Protein AF-A0A972JUR4-F1 (afdb_monomer_lite)

Foldseek 3Di:
DDDDDDLVLLLVLQVVQCVVQNLVSRALVSSCVSSVHDSVVVCVPQNHSVSSVVD

Structure (mmCIF, N/CA/C/O backbone):
data_AF-A0A972JUR4-F1
#
_entry.id   AF-A0A972JUR4-F1
#
loop_
_atom_site.group_PDB
_atom_site.id
_atom_site.type_symbol
_atom_site.label_atom_id
_atom_site.label_alt_id
_atom_site.label_comp_id
_atom_site.label_asym_id
_atom_site.label_entity_id
_atom_site.label_seq_id
_atom_site.pdbx_PDB_ins_code
_atom_site.Cartn_x
_atom_site.Cartn_y
_atom_site.Cartn_z
_atom_site.occupancy
_atom_site.B_iso_or_equiv
_atom_site.auth_seq_id
_atom_site.auth_comp_id
_atom_site.auth_asym_id
_atom_site.auth_atom_id
_atom_site.pdbx_PDB_model_num
ATOM 1 N N . MET A 1 1 ? -2.588 8.815 16.509 1.00 45.19 1 MET A N 1
ATOM 2 C CA . MET A 1 1 ? -2.964 7.461 16.968 1.00 45.19 1 MET A CA 1
ATOM 3 C C . MET A 1 1 ? -2.454 6.488 15.919 1.00 45.19 1 MET A C 1
ATOM 5 O O . MET A 1 1 ? -2.891 6.592 14.784 1.00 45.19 1 MET A O 1
ATOM 9 N N . PHE A 1 2 ? -1.465 5.644 16.226 1.00 54.72 2 PHE A N 1
ATOM 10 C CA . PHE A 1 2 ? -0.998 4.636 15.269 1.00 54.72 2 PHE A CA 1
ATOM 11 C C . PHE A 1 2 ? -2.008 3.486 15.269 1.00 54.72 2 PHE A C 1
ATOM 13 O O . PHE A 1 2 ? -2.145 2.782 16.268 1.00 54.72 2 PHE A O 1
ATOM 20 N N . ARG A 1 3 ? -2.771 3.343 14.182 1.00 68.81 3 ARG A N 1
ATOM 21 C CA . ARG A 1 3 ? -3.635 2.182 13.958 1.00 68.81 3 ARG A CA 1
ATOM 22 C C . ARG A 1 3 ? -2.724 0.961 13.815 1.00 68.81 3 ARG A C 1
ATOM 24 O O . ARG A 1 3 ? -1.879 0.926 12.924 1.00 68.81 3 ARG A O 1
ATOM 31 N N . HIS A 1 4 ? -2.872 -0.023 14.695 1.00 69.00 4 HIS A N 1
ATOM 32 C CA . HIS A 1 4 ? -2.277 -1.334 14.462 1.00 69.00 4 HIS A CA 1
ATOM 33 C C . HIS A 1 4 ? -3.090 -2.030 13.370 1.00 69.00 4 HIS A C 1
ATOM 35 O O . HIS A 1 4 ? -4.264 -2.328 13.579 1.00 69.00 4 HIS A O 1
ATOM 41 N N . ILE A 1 5 ? -2.467 -2.236 12.212 1.00 78.50 5 ILE A N 1
ATOM 42 C CA . ILE A 1 5 ? -2.994 -3.054 11.121 1.00 78.50 5 ILE A CA 1
ATOM 43 C C . ILE A 1 5 ? -2.243 -4.392 11.113 1.00 78.50 5 ILE A C 1
ATOM 45 O O . ILE A 1 5 ? -1.022 -4.419 11.314 1.00 78.50 5 ILE A O 1
ATOM 49 N N . SER A 1 6 ? -2.957 -5.503 10.940 1.00 86.44 6 SER A N 1
ATOM 50 C CA . SER A 1 6 ? -2.332 -6.818 10.764 1.00 86.44 6 SER A CA 1
ATOM 51 C C . SER A 1 6 ? -1.869 -7.017 9.318 1.00 86.44 6 SER A C 1
ATOM 53 O O . SER A 1 6 ? -2.339 -6.340 8.404 1.00 86.44 6 SER A O 1
ATOM 55 N N . ASP A 1 7 ? -0.952 -7.960 9.095 1.00 85.06 7 ASP A N 1
ATOM 56 C CA . ASP A 1 7 ? -0.522 -8.313 7.733 1.00 85.06 7 ASP A CA 1
ATOM 57 C C . ASP A 1 7 ? -1.680 -8.818 6.880 1.00 85.06 7 ASP A C 1
ATOM 59 O O . ASP A 1 7 ? -1.815 -8.425 5.728 1.00 85.06 7 ASP A O 1
ATOM 63 N N . GLU A 1 8 ? -2.582 -9.589 7.477 1.00 85.38 8 GLU A N 1
ATOM 64 C CA . GLU A 1 8 ? -3.780 -10.100 6.815 1.00 85.38 8 GLU A CA 1
ATOM 65 C C . GLU A 1 8 ? -4.702 -8.975 6.314 1.00 85.38 8 GLU A C 1
ATOM 67 O O . GLU A 1 8 ? -5.245 -9.053 5.212 1.00 85.38 8 GLU A O 1
ATOM 72 N N . GLN A 1 9 ? -4.826 -7.876 7.066 1.00 86.75 9 GLN A N 1
ATOM 73 C CA . GLN A 1 9 ? -5.582 -6.701 6.623 1.00 86.75 9 GLN A CA 1
ATOM 74 C C . GLN A 1 9 ? -4.900 -5.982 5.453 1.00 86.75 9 GLN A C 1
ATOM 76 O O . GLN A 1 9 ? -5.584 -5.536 4.533 1.00 86.75 9 GLN A O 1
ATOM 81 N N . ILE A 1 10 ? -3.565 -5.898 5.459 1.00 85.81 10 ILE A N 1
ATOM 82 C CA . ILE A 1 10 ? -2.797 -5.315 4.349 1.00 85.81 10 ILE A CA 1
ATOM 83 C C . ILE A 1 10 ? -2.930 -6.183 3.092 1.00 85.81 10 ILE A C 1
ATOM 85 O O . ILE A 1 10 ? -3.132 -5.654 1.999 1.00 85.81 10 ILE A O 1
ATOM 89 N N . LEU A 1 11 ? -2.852 -7.508 3.234 1.00 87.12 11 LEU A N 1
ATOM 90 C CA . LEU A 1 11 ? -3.028 -8.454 2.131 1.00 87.12 11 LEU A CA 1
ATOM 91 C C . LEU A 1 11 ? -4.452 -8.397 1.569 1.00 87.12 11 LEU A C 1
ATOM 93 O O . LEU A 1 11 ? -4.626 -8.353 0.356 1.00 87.12 11 LEU A O 1
ATOM 97 N N . THR A 1 12 ? -5.464 -8.293 2.433 1.00 89.31 12 THR A N 1
ATOM 98 C CA . THR A 1 12 ? -6.863 -8.135 2.003 1.00 89.31 12 THR A CA 1
ATOM 99 C C . THR A 1 12 ? -7.043 -6.856 1.185 1.00 89.31 12 THR A C 1
ATOM 101 O O . THR A 1 12 ? -7.524 -6.912 0.057 1.00 89.31 12 THR A O 1
ATOM 104 N N . ALA A 1 13 ? -6.555 -5.717 1.685 1.00 88.75 13 ALA A N 1
ATOM 105 C CA . ALA A 1 13 ? -6.605 -4.453 0.950 1.00 88.75 13 ALA A CA 1
ATOM 106 C C . ALA A 1 13 ? -5.796 -4.496 -0.359 1.00 88.75 13 ALA A C 1
ATOM 108 O O . ALA A 1 13 ? -6.168 -3.865 -1.348 1.00 88.75 13 ALA A O 1
ATOM 109 N N . THR A 1 14 ? -4.695 -5.250 -0.384 1.00 87.75 14 THR A N 1
ATOM 110 C CA . THR A 1 14 ? -3.903 -5.490 -1.597 1.00 87.75 14 THR A CA 1
ATOM 111 C C . THR A 1 14 ? -4.716 -6.259 -2.634 1.00 87.75 14 THR A C 1
ATOM 113 O O . THR A 1 14 ? -4.780 -5.835 -3.787 1.00 87.75 14 THR A O 1
ATOM 116 N N . CYS A 1 15 ? -5.386 -7.340 -2.229 1.00 89.19 15 CYS A N 1
ATOM 117 C CA . CYS A 1 15 ? -6.291 -8.099 -3.087 1.00 89.19 15 CYS A CA 1
ATOM 118 C C . CYS A 1 15 ? -7.434 -7.230 -3.615 1.00 89.19 15 CYS A C 1
ATOM 120 O O . CYS A 1 15 ? -7.677 -7.238 -4.819 1.00 89.19 15 CYS A O 1
ATOM 122 N N . ASP A 1 16 ? -8.076 -6.431 -2.762 1.00 89.75 16 ASP A N 1
ATOM 123 C CA . ASP A 1 16 ? -9.169 -5.540 -3.170 1.00 89.75 16 ASP A CA 1
ATOM 124 C C . ASP A 1 16 ? -8.712 -4.541 -4.240 1.00 89.75 16 ASP A C 1
ATOM 126 O O . ASP A 1 16 ? -9.384 -4.337 -5.253 1.00 89.75 16 ASP A O 1
ATOM 130 N N . VAL A 1 17 ? -7.523 -3.961 -4.061 1.00 89.88 17 VAL A N 1
ATOM 131 C CA . VAL A 1 17 ? -6.928 -3.040 -5.032 1.00 89.88 17 VAL A CA 1
ATOM 132 C C . VAL A 1 17 ? -6.579 -3.751 -6.344 1.00 89.88 17 VAL A C 1
ATOM 134 O O . VAL A 1 17 ? -6.840 -3.200 -7.415 1.00 89.88 17 VAL A O 1
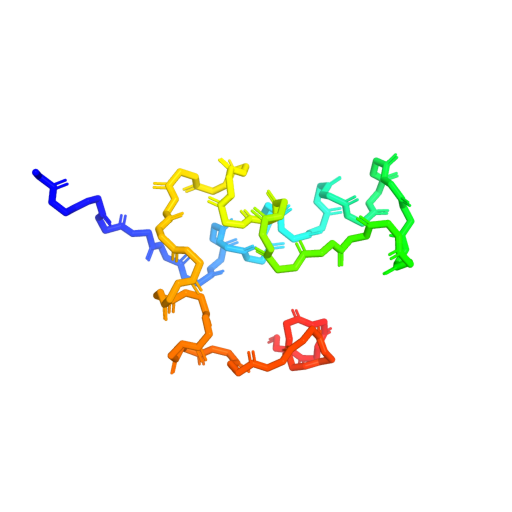ATOM 137 N N . ILE A 1 18 ? -6.051 -4.977 -6.287 1.00 88.56 18 ILE A N 1
ATOM 138 C CA . ILE A 1 18 ? -5.746 -5.786 -7.478 1.00 88.56 18 ILE A CA 1
ATOM 139 C C . ILE A 1 18 ? -7.012 -6.171 -8.233 1.00 88.56 18 ILE A C 1
ATOM 141 O O . ILE A 1 18 ? -7.036 -6.077 -9.459 1.00 88.56 18 ILE A O 1
ATOM 145 N N . VAL A 1 19 ? -8.069 -6.562 -7.529 1.00 89.69 19 VAL A N 1
ATOM 146 C CA . VAL A 1 19 ? -9.358 -6.897 -8.140 1.00 89.69 19 VAL A CA 1
ATOM 147 C C . VAL A 1 19 ? -9.989 -5.660 -8.785 1.00 89.69 19 VAL A C 1
ATOM 149 O O . VAL A 1 19 ? -10.525 -5.759 -9.886 1.00 89.69 19 VAL A O 1
ATOM 152 N N . ALA A 1 20 ? -9.890 -4.491 -8.147 1.00 88.75 20 ALA A N 1
ATOM 153 C CA . ALA A 1 20 ? -10.494 -3.258 -8.647 1.00 88.75 20 ALA A CA 1
ATOM 154 C C . ALA A 1 20 ? -9.715 -2.598 -9.801 1.00 88.75 20 ALA A C 1
ATOM 156 O O . ALA A 1 20 ? -10.325 -2.042 -10.713 1.00 88.75 20 ALA A O 1
ATOM 157 N N . HIS A 1 21 ? -8.379 -2.636 -9.772 1.00 87.75 21 HIS A N 1
ATOM 158 C CA . HIS A 1 21 ? -7.523 -1.863 -10.686 1.00 87.75 21 HIS A CA 1
ATOM 159 C C . HIS A 1 21 ? -6.596 -2.716 -11.562 1.00 87.75 21 HIS A C 1
ATOM 161 O O . HIS A 1 21 ? -5.868 -2.176 -12.398 1.00 87.75 21 HIS A O 1
ATOM 167 N N . GLY A 1 22 ? -6.597 -4.037 -11.381 1.00 84.50 22 GLY A N 1
ATOM 168 C CA . GLY A 1 22 ? -5.630 -4.938 -11.998 1.00 84.50 22 GLY A CA 1
ATOM 169 C C . GLY A 1 22 ? -4.224 -4.780 -11.412 1.00 84.50 22 GLY A C 1
ATOM 170 O O . GLY A 1 22 ? -3.887 -3.789 -10.758 1.00 84.50 22 GLY A O 1
ATOM 171 N N . TYR A 1 23 ? -3.353 -5.756 -11.670 1.00 81.31 23 TYR A N 1
ATOM 172 C CA . TYR A 1 23 ? -1.995 -5.779 -11.110 1.00 81.31 23 TYR A CA 1
ATOM 173 C C . TYR A 1 23 ? -1.149 -4.547 -11.487 1.00 81.31 23 TYR A C 1
ATOM 175 O O . TYR A 1 23 ? -0.310 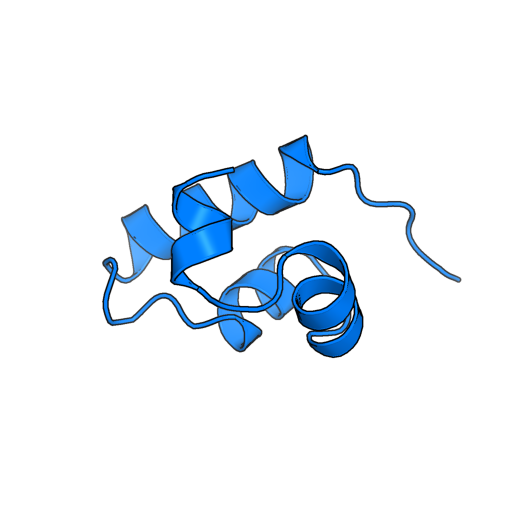-4.106 -10.699 1.00 81.31 23 TYR A O 1
ATOM 183 N N . GLU A 1 24 ? -1.353 -3.966 -12.673 1.00 82.06 24 GLU A N 1
ATOM 184 C CA . GLU A 1 24 ? -0.636 -2.754 -13.095 1.00 82.06 24 GLU A CA 1
ATOM 185 C C . GLU A 1 24 ? -1.132 -1.488 -12.388 1.00 82.06 24 GLU A C 1
ATOM 187 O O . GLU A 1 24 ? -0.305 -0.686 -11.954 1.00 82.06 24 GLU A O 1
ATOM 192 N N . GLY A 1 25 ? -2.448 -1.336 -12.193 1.00 82.00 25 GLY A N 1
ATOM 193 C CA . GLY A 1 25 ? -3.036 -0.196 -11.477 1.00 82.00 25 GLY A CA 1
ATOM 194 C C . GLY A 1 25 ? -2.862 -0.260 -9.954 1.00 82.00 25 GLY A C 1
ATOM 195 O O . GLY A 1 25 ? -3.042 0.738 -9.254 1.00 82.00 25 GLY A O 1
ATOM 196 N N . SER A 1 26 ? -2.461 -1.421 -9.439 1.00 84.44 26 SER A N 1
ATOM 197 C CA . SER A 1 26 ? -2.231 -1.672 -8.017 1.00 84.44 26 SER A CA 1
ATOM 198 C C . SER A 1 26 ? -0.908 -1.086 -7.545 1.00 84.44 26 SER A C 1
ATOM 200 O O . SER A 1 26 ? 0.121 -1.760 -7.523 1.00 84.44 26 SER A O 1
ATOM 202 N N . THR A 1 27 ? -0.904 0.189 -7.171 1.00 85.69 27 THR A N 1
ATOM 203 C CA . THR A 1 27 ? 0.288 0.829 -6.597 1.00 85.69 27 THR A CA 1
ATOM 204 C C . THR A 1 27 ? 0.334 0.659 -5.080 1.00 85.69 27 THR A C 1
ATOM 206 O O . THR A 1 27 ? -0.700 0.639 -4.413 1.00 85.69 27 THR A O 1
ATOM 209 N N . THR A 1 28 ? 1.541 0.595 -4.511 1.00 84.12 28 THR A N 1
ATOM 210 C CA . THR A 1 28 ? 1.770 0.588 -3.051 1.00 84.12 28 THR A CA 1
ATOM 211 C C . THR A 1 28 ? 1.079 1.758 -2.358 1.00 84.12 28 THR A C 1
ATOM 213 O O . THR A 1 28 ? 0.515 1.598 -1.279 1.00 84.12 28 THR A O 1
ATOM 216 N N . LYS A 1 29 ? 1.037 2.917 -3.017 1.00 86.62 29 LYS A N 1
ATOM 217 C CA . LYS A 1 29 ? 0.323 4.109 -2.561 1.00 86.62 29 LYS A CA 1
ATOM 218 C C . LYS A 1 29 ? -1.184 3.896 -2.445 1.00 86.62 29 LYS A C 1
ATOM 220 O O . LYS A 1 29 ? -1.794 4.336 -1.471 1.00 86.62 29 LYS A O 1
ATOM 225 N N . LEU A 1 30 ? -1.788 3.229 -3.427 1.00 87.44 30 LEU A N 1
ATOM 226 C CA . LEU A 1 30 ? -3.223 2.964 -3.433 1.00 87.44 30 LEU A CA 1
ATOM 227 C C . LEU A 1 30 ? -3.586 1.959 -2.337 1.00 87.44 30 LEU A C 1
ATOM 229 O O . LEU A 1 30 ? -4.495 2.216 -1.562 1.00 87.44 30 LEU A O 1
ATOM 233 N N . ILE A 1 31 ? -2.791 0.897 -2.191 1.00 86.00 31 ILE A N 1
ATOM 234 C CA . ILE A 1 31 ? -2.935 -0.096 -1.116 1.00 86.00 31 ILE A CA 1
ATOM 235 C C . ILE A 1 31 ? -2.811 0.565 0.258 1.00 86.00 31 ILE A C 1
ATOM 237 O O . ILE A 1 31 ? -3.648 0.334 1.127 1.00 86.00 31 ILE A O 1
ATOM 241 N N . ALA A 1 32 ? -1.803 1.417 0.455 1.00 87.62 32 ALA A N 1
ATOM 242 C CA . ALA A 1 32 ? -1.616 2.147 1.704 1.00 87.62 32 ALA A CA 1
ATOM 243 C C . ALA A 1 32 ? -2.814 3.057 2.018 1.00 87.62 32 ALA A C 1
ATOM 245 O O . ALA A 1 32 ? -3.275 3.091 3.156 1.00 87.62 32 ALA A O 1
ATOM 246 N N . THR A 1 33 ? -3.365 3.718 0.995 1.00 88.00 33 THR A N 1
ATOM 247 C CA . THR A 1 33 ? -4.559 4.567 1.121 1.00 88.00 33 THR A CA 1
ATOM 248 C C . THR A 1 33 ? -5.799 3.747 1.486 1.00 88.00 33 THR A C 1
ATOM 250 O O . THR A 1 33 ? -6.501 4.099 2.427 1.00 88.00 33 THR A O 1
ATOM 253 N N . THR A 1 34 ? -6.042 2.624 0.801 1.00 86.75 34 THR A N 1
ATOM 254 C CA . THR A 1 34 ? -7.151 1.696 1.094 1.00 86.75 34 THR A CA 1
ATOM 255 C C . THR A 1 34 ? -7.030 1.086 2.491 1.00 86.75 34 THR A C 1
ATOM 257 O O . THR A 1 34 ? -8.029 0.859 3.166 1.00 86.75 34 THR A O 1
ATOM 260 N N . SER A 1 35 ? -5.799 0.858 2.943 1.00 84.94 35 SER A N 1
ATOM 261 C CA . SER A 1 35 ? -5.485 0.290 4.256 1.00 84.94 35 SER A CA 1
ATOM 262 C C . SER A 1 35 ? -5.443 1.331 5.385 1.00 84.94 35 SER A C 1
ATOM 264 O O . SER A 1 35 ? -5.190 0.961 6.529 1.00 84.94 35 SER A O 1
ATOM 266 N N . ASP A 1 36 ? -5.643 2.620 5.084 1.00 84.75 36 ASP A N 1
ATOM 267 C CA . ASP A 1 36 ? -5.503 3.741 6.028 1.00 84.75 36 ASP A CA 1
ATOM 268 C C . ASP A 1 36 ? -4.152 3.739 6.782 1.00 84.75 36 ASP A C 1
ATOM 270 O O . ASP A 1 36 ? -4.060 3.977 7.990 1.00 84.75 36 ASP A O 1
ATOM 274 N N . ILE A 1 37 ? -3.067 3.432 6.061 1.00 85.94 37 ILE A N 1
ATOM 275 C CA . ILE A 1 37 ? -1.695 3.463 6.581 1.00 85.94 37 ILE A CA 1
ATOM 276 C C . ILE A 1 37 ? -0.788 4.345 5.732 1.00 85.94 37 ILE A C 1
ATOM 278 O O . ILE A 1 37 ? -1.054 4.661 4.577 1.00 85.94 37 ILE A O 1
ATOM 282 N N . ASN A 1 38 ? 0.355 4.715 6.305 1.00 86.38 38 ASN A N 1
ATOM 283 C CA . ASN A 1 38 ? 1.388 5.410 5.556 1.00 86.38 38 ASN A CA 1
ATOM 284 C C . ASN A 1 38 ? 2.074 4.445 4.574 1.00 86.38 38 ASN A C 1
ATOM 286 O O . ASN A 1 38 ? 2.485 3.349 4.961 1.00 86.38 38 ASN A O 1
ATOM 290 N N . GLU A 1 39 ? 2.270 4.882 3.329 1.00 86.25 39 GLU A N 1
ATOM 291 C CA . GLU A 1 39 ? 3.015 4.136 2.310 1.00 86.25 39 GLU A CA 1
ATOM 292 C C . GLU A 1 39 ? 4.418 3.737 2.795 1.00 86.25 39 GLU A C 1
ATOM 294 O O . GLU A 1 39 ? 4.878 2.635 2.511 1.00 86.25 39 GLU A O 1
ATOM 299 N N . VAL A 1 40 ? 5.067 4.566 3.620 1.00 85.19 40 VAL A N 1
ATOM 300 C CA . VAL A 1 40 ? 6.375 4.247 4.219 1.00 85.19 40 VAL A CA 1
ATOM 301 C C . VAL A 1 40 ? 6.305 3.020 5.136 1.00 85.19 40 VAL A C 1
ATOM 303 O O . VAL A 1 40 ? 7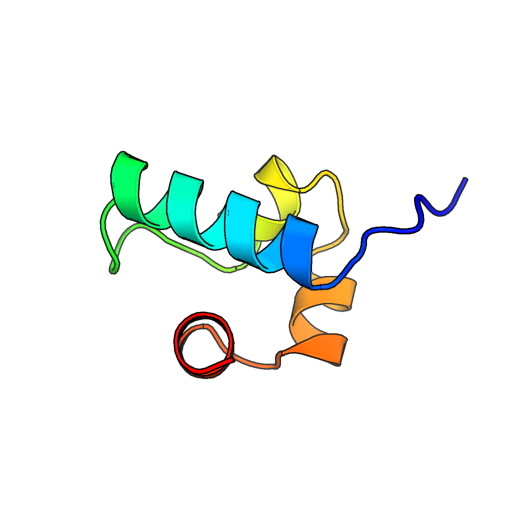.252 2.237 5.190 1.00 85.19 40 VAL A O 1
ATOM 306 N N . THR A 1 41 ? 5.192 2.821 5.848 1.00 84.81 41 THR A N 1
ATOM 307 C CA . THR A 1 41 ? 4.976 1.638 6.696 1.00 84.81 41 THR A CA 1
ATOM 308 C C . THR A 1 41 ? 4.853 0.378 5.844 1.00 84.81 41 THR A C 1
ATOM 310 O O . THR A 1 41 ? 5.458 -0.642 6.171 1.00 84.81 41 THR A O 1
ATOM 313 N N . LEU A 1 42 ? 4.133 0.470 4.724 1.00 81.69 42 LEU A N 1
ATOM 314 C CA . LEU A 1 42 ? 3.990 -0.613 3.753 1.00 81.69 42 LEU A CA 1
ATOM 315 C C . LEU A 1 42 ? 5.350 -0.964 3.119 1.00 81.69 42 LEU A C 1
ATOM 317 O O . LEU A 1 42 ? 5.755 -2.125 3.126 1.00 81.69 42 LEU A O 1
ATOM 321 N N . PHE A 1 43 ? 6.107 0.048 2.679 1.00 81.88 43 PHE A N 1
ATOM 322 C CA . PHE A 1 43 ? 7.459 -0.109 2.132 1.00 81.88 43 PHE A CA 1
ATOM 323 C C . PHE A 1 43 ? 8.441 -0.713 3.136 1.00 81.88 43 PHE A C 1
ATOM 325 O O . PHE A 1 43 ? 9.256 -1.552 2.770 1.00 81.88 43 PHE A O 1
ATOM 332 N N . ARG A 1 44 ? 8.379 -0.322 4.413 1.00 81.81 44 ARG A N 1
ATOM 333 C CA . ARG A 1 44 ? 9.244 -0.900 5.452 1.00 81.81 44 ARG A CA 1
ATOM 334 C C . ARG A 1 44 ? 8.980 -2.381 5.688 1.00 81.81 44 ARG A C 1
ATOM 336 O O . ARG A 1 44 ? 9.915 -3.097 6.027 1.00 81.81 44 ARG A O 1
ATOM 343 N N . LYS A 1 45 ? 7.722 -2.809 5.574 1.00 79.31 45 LYS A N 1
ATOM 344 C CA . LYS A 1 45 ? 7.303 -4.163 5.943 1.00 79.31 45 LYS A CA 1
ATOM 345 C C . LYS A 1 45 ? 7.400 -5.144 4.775 1.00 79.31 45 LYS A C 1
ATOM 347 O O . LYS A 1 45 ? 7.878 -6.254 4.966 1.00 79.31 45 LYS A O 1
ATOM 352 N N . PHE A 1 46 ? 7.025 -4.712 3.571 1.00 77.19 46 PHE A N 1
ATOM 353 C CA . PHE A 1 46 ? 6.988 -5.573 2.384 1.00 77.19 46 PHE A CA 1
ATOM 354 C C . PHE A 1 46 ? 7.997 -5.169 1.304 1.00 77.19 46 PHE A C 1
ATOM 356 O O . PHE A 1 46 ? 8.333 -5.963 0.430 1.00 77.19 46 PHE A O 1
ATOM 363 N N . GLY A 1 47 ? 8.549 -3.958 1.351 1.00 76.62 47 GLY A N 1
ATOM 364 C CA . GLY A 1 47 ? 9.454 -3.473 0.315 1.00 76.62 47 GLY A CA 1
ATOM 365 C C . GLY A 1 47 ? 8.688 -3.094 -0.947 1.00 76.62 47 GLY A C 1
ATOM 366 O O . GLY A 1 47 ? 8.112 -2.015 -1.018 1.00 76.62 47 GLY A O 1
ATOM 367 N N . ASN A 1 48 ? 8.709 -3.96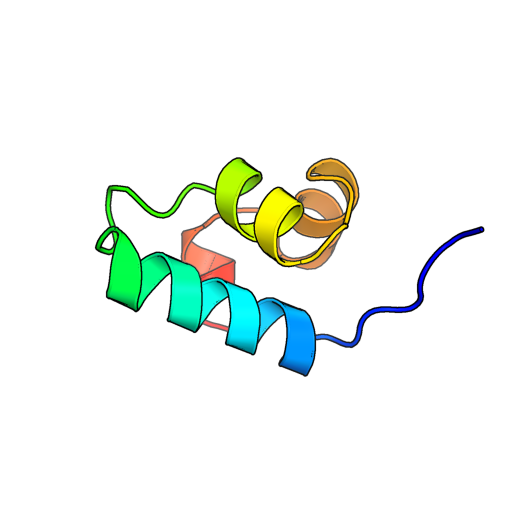0 -1.960 1.00 73.00 48 ASN A N 1
ATOM 368 C CA . ASN A 1 48 ? 8.151 -3.671 -3.280 1.00 73.00 48 ASN A CA 1
ATOM 369 C C . ASN A 1 48 ? 6.798 -4.371 -3.523 1.00 73.00 48 ASN A C 1
ATOM 37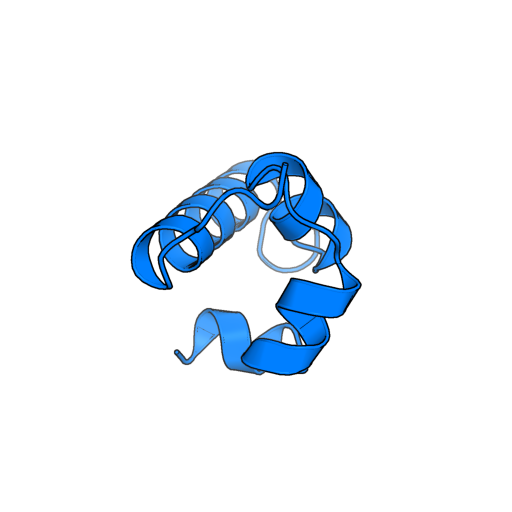1 O O . ASN A 1 48 ? 6.388 -5.267 -2.789 1.00 73.00 48 ASN A O 1
ATOM 375 N N . LYS A 1 49 ? 6.115 -3.975 -4.604 1.00 69.94 49 LYS A N 1
ATOM 376 C CA . LYS A 1 49 ? 4.829 -4.559 -5.020 1.00 69.94 49 LYS A CA 1
ATOM 377 C C . LYS A 1 49 ? 4.888 -6.079 -5.227 1.00 69.94 49 LYS A C 1
ATOM 379 O O . LYS A 1 49 ? 3.920 -6.761 -4.920 1.00 69.94 49 LYS A O 1
ATOM 384 N N . ALA A 1 50 ? 5.997 -6.611 -5.744 1.00 72.94 50 ALA A N 1
ATOM 385 C CA . ALA A 1 50 ? 6.116 -8.047 -5.997 1.00 72.94 50 ALA A CA 1
ATOM 386 C C . ALA A 1 50 ? 6.083 -8.847 -4.687 1.00 72.94 50 ALA A C 1
ATOM 388 O O . ALA A 1 50 ? 5.400 -9.860 -4.602 1.00 72.94 50 ALA A O 1
ATOM 389 N N . ASN A 1 51 ? 6.736 -8.341 -3.641 1.00 73.94 51 ASN A N 1
ATOM 390 C CA . ASN A 1 51 ? 6.716 -8.959 -2.320 1.00 73.94 51 ASN A CA 1
ATOM 391 C C . ASN A 1 51 ? 5.333 -8.912 -1.658 1.00 73.94 51 ASN A C 1
ATOM 393 O O . ASN A 1 51 ? 5.014 -9.814 -0.901 1.00 73.94 51 ASN A O 1
ATOM 397 N N . LEU A 1 52 ? 4.505 -7.902 -1.949 1.00 71.19 52 LEU A N 1
ATOM 398 C CA . LEU A 1 52 ? 3.120 -7.836 -1.455 1.00 71.19 52 LEU A CA 1
ATOM 399 C C . LEU A 1 52 ? 2.215 -8.912 -2.058 1.00 71.19 52 LEU A C 1
ATOM 401 O O . LEU A 1 52 ? 1.241 -9.297 -1.429 1.00 71.19 52 LEU A O 1
ATOM 405 N N . VAL A 1 53 ? 2.518 -9.374 -3.272 1.00 70.88 53 VAL A N 1
ATOM 406 C CA . VAL A 1 53 ? 1.740 -10.425 -3.948 1.00 70.88 53 VAL A CA 1
ATOM 407 C C . VAL A 1 53 ? 2.284 -11.826 -3.659 1.00 70.88 53 VAL A C 1
ATOM 409 O O . VAL A 1 53 ? 1.567 -12.806 -3.826 1.00 70.88 53 VAL A O 1
ATOM 412 N N . LEU A 1 54 ? 3.544 -11.930 -3.229 1.00 70.56 54 LEU A N 1
ATOM 413 C CA . LEU A 1 54 ? 4.190 -13.196 -2.867 1.00 70.56 54 LEU A CA 1
ATOM 414 C C . LEU A 1 54 ? 4.122 -13.529 -1.366 1.00 70.56 54 LEU A C 1
ATOM 416 O O . LEU A 1 54 ? 4.475 -14.651 -1.005 1.00 70.56 54 LEU A O 1
ATOM 420 N N . ALA A 1 55 ? 3.756 -12.562 -0.518 1.00 63.16 55 ALA A N 1
ATOM 421 C CA . ALA A 1 55 ? 3.617 -12.719 0.933 1.00 63.16 55 ALA A CA 1
ATOM 422 C C . ALA A 1 55 ? 2.304 -13.414 1.309 1.00 63.16 55 ALA A C 1
ATOM 424 O O . ALA A 1 55 ? 2.346 -14.205 2.278 1.00 63.16 55 ALA A O 1
#

Radius of gyration: 10.09 Å; chains: 1; bounding bo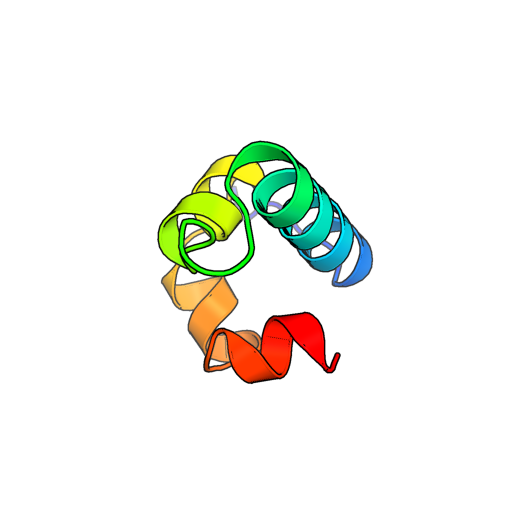x: 20×21×30 Å

pLDDT: mean 81.29, std 9.0, range [45.19, 89.88]

Sequence (55 aa):
MFRHISDEQILTATCDVIVAHGYEGSTTKLIATTSDINEVTLFRKFGNKANLVLA

Secondary structure (DSSP, 8-state):
------HHHHHHHHHHHHHHHHHHH--HHHHHHHTTS-HHHHHHHH-SHHHHHH-